Protein AF-A0AAN1MKV8-F1 (afdb_monomer_lite)

pLDDT: mean 74.28, std 19.61, range [41.94, 95.06]

Secondary structure (DSSP, 8-state):
---------------------SSSSTTTS--PEEE-TTT--EEETTTS--EEETTEEEEE-TTT--EEEEEEEEE-TTS-EEEE-----

Sequence (89 aa):
MLTSCLKNKSPELPRRPSEATTQAAQTAAEIAMWTCRNCNARFSFNQVEAQIDESGFFFICRDCDYRNNLVNMGPDAAGRPQLIQRDDK

Structure (mmCIF, N/CA/C/O backbone):
data_AF-A0AAN1MKV8-F1
#
_entry.id   AF-A0AAN1MKV8-F1
#
loop_
_atom_site.group_PDB
_atom_site.id
_atom_site.type_symbol
_atom_site.label_atom_id
_atom_site.label_alt_id
_atom_site.label_comp_id
_atom_site.label_asym_id
_atom_site.label_entity_id
_a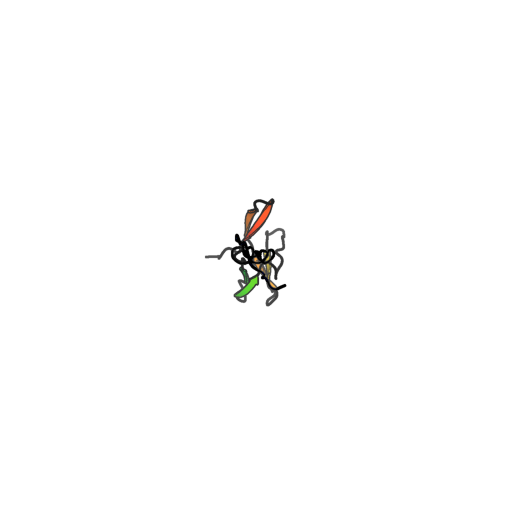tom_site.label_seq_id
_atom_site.pdbx_PDB_ins_code
_atom_site.Cartn_x
_atom_site.Cartn_y
_atom_site.Cartn_z
_atom_site.occupancy
_atom_site.B_iso_or_equiv
_atom_site.auth_seq_id
_atom_site.auth_comp_id
_atom_site.auth_asym_id
_atom_site.auth_atom_id
_atom_site.pdbx_PDB_model_num
ATOM 1 N N . MET A 1 1 ? -33.797 -57.415 -51.536 1.00 43.56 1 MET A N 1
ATOM 2 C CA . MET A 1 1 ? -32.344 -57.675 -51.488 1.00 43.56 1 MET A CA 1
ATOM 3 C C . MET A 1 1 ? -31.830 -57.198 -50.138 1.00 43.56 1 MET A C 1
ATOM 5 O O . MET A 1 1 ? -31.949 -56.019 -49.838 1.00 43.56 1 MET A O 1
ATOM 9 N N . LEU A 1 2 ? -31.391 -58.136 -49.296 1.00 47.34 2 LEU A N 1
ATOM 10 C CA . LEU A 1 2 ? -30.622 -57.893 -48.070 1.00 47.34 2 LEU A CA 1
ATOM 11 C C . LEU A 1 2 ? -29.177 -57.550 -48.446 1.00 47.34 2 LEU A C 1
ATOM 13 O O . LEU A 1 2 ? -28.673 -58.214 -49.340 1.00 47.34 2 LEU A O 1
ATOM 17 N N . THR A 1 3 ? -28.562 -56.591 -47.743 1.00 49.28 3 THR A N 1
ATOM 18 C CA . THR A 1 3 ? -27.191 -56.593 -47.159 1.00 49.28 3 THR A CA 1
ATOM 19 C C . THR A 1 3 ? -26.776 -55.139 -46.933 1.00 49.28 3 THR A C 1
ATOM 21 O O . THR A 1 3 ? -26.650 -54.366 -47.873 1.00 49.28 3 THR A O 1
ATOM 24 N N . SER A 1 4 ? -26.798 -54.671 -45.690 1.00 54.22 4 SER A N 1
ATOM 25 C CA . SER A 1 4 ? -25.690 -54.744 -44.723 1.00 54.22 4 SER A CA 1
ATOM 26 C C . SER A 1 4 ? -24.852 -53.472 -44.738 1.00 54.22 4 SER A C 1
ATOM 28 O O . SER A 1 4 ? -24.006 -53.245 -45.595 1.00 54.22 4 SER A O 1
ATOM 30 N N . CYS A 1 5 ? -25.070 -52.673 -43.699 1.00 52.88 5 CYS A N 1
ATOM 31 C CA . CYS A 1 5 ? -24.057 -51.808 -43.123 1.00 52.88 5 CYS A CA 1
ATOM 32 C C . CYS A 1 5 ? -22.805 -52.639 -42.774 1.00 52.88 5 CYS A C 1
ATOM 34 O O . CYS A 1 5 ? -22.964 -53.761 -42.304 1.00 52.88 5 CYS A O 1
ATOM 36 N N . LEU A 1 6 ? -21.596 -52.079 -42.915 1.00 53.66 6 LEU A N 1
ATOM 37 C CA . LEU A 1 6 ? -20.578 -51.974 -41.851 1.00 53.66 6 LEU A CA 1
ATOM 38 C C . LEU A 1 6 ? -19.201 -51.532 -42.411 1.00 53.66 6 LEU A C 1
ATOM 40 O O . LEU A 1 6 ? -18.549 -52.273 -43.131 1.00 53.66 6 LEU A O 1
ATOM 44 N N . LYS A 1 7 ? -18.757 -50.366 -41.915 1.00 56.06 7 LYS A N 1
ATOM 45 C CA . LYS A 1 7 ? -17.458 -50.084 -41.259 1.00 56.06 7 LYS A CA 1
ATOM 46 C C . LYS A 1 7 ? -16.149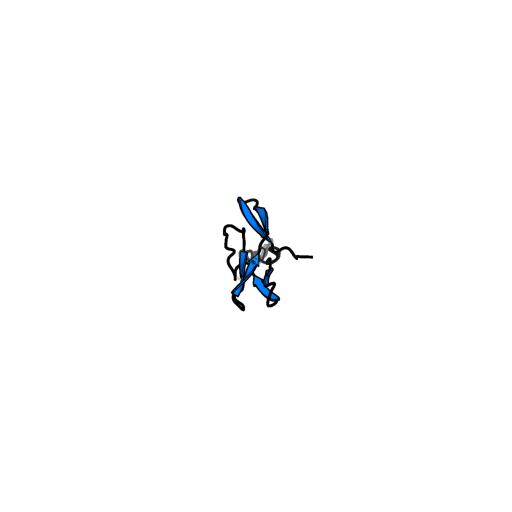 -50.179 -42.054 1.00 56.06 7 LYS A C 1
ATOM 48 O O . LYS A 1 7 ? -15.746 -51.254 -42.452 1.00 56.06 7 LYS A O 1
ATOM 53 N N . ASN A 1 8 ? -15.422 -49.055 -42.030 1.00 50.38 8 ASN A N 1
ATOM 54 C CA . ASN A 1 8 ? -13.980 -48.919 -41.737 1.00 50.38 8 ASN A CA 1
ATOM 55 C C . ASN A 1 8 ? -13.766 -47.455 -41.270 1.00 50.38 8 ASN A C 1
ATOM 57 O O . ASN A 1 8 ? -13.883 -46.549 -42.082 1.00 50.38 8 ASN A O 1
ATOM 61 N N . LYS A 1 9 ? -13.828 -47.080 -39.981 1.00 43.75 9 LYS A N 1
ATOM 62 C CA . LYS A 1 9 ? -12.855 -47.183 -38.866 1.00 43.75 9 LYS A CA 1
ATOM 63 C C . LYS A 1 9 ? -11.434 -46.690 -39.195 1.00 43.75 9 LYS A C 1
ATOM 65 O O . LYS A 1 9 ? -10.699 -47.407 -39.859 1.00 43.75 9 LYS A O 1
ATOM 70 N N . SER A 1 10 ? -11.066 -45.527 -38.637 1.00 48.53 10 SER A N 1
ATOM 71 C CA . SER A 1 10 ? -9.772 -45.218 -37.984 1.00 48.53 10 SER A CA 1
ATOM 72 C C . SER A 1 10 ? -9.793 -43.804 -37.342 1.00 48.53 10 SER A C 1
ATOM 74 O O . SER A 1 10 ? -10.727 -43.058 -37.631 1.00 48.53 10 SER A O 1
ATOM 76 N N . PRO A 1 11 ? -8.898 -43.481 -36.382 1.00 50.75 11 PRO A N 1
ATOM 77 C CA . PRO A 1 11 ? -9.323 -43.030 -35.047 1.00 50.75 11 PRO A CA 1
ATOM 78 C C . PRO A 1 11 ? -8.795 -41.640 -34.593 1.00 50.75 11 PRO A C 1
ATOM 80 O O . PRO A 1 11 ? -7.985 -41.031 -35.277 1.00 50.75 11 PRO A O 1
ATOM 83 N N . GLU A 1 12 ? -9.234 -41.228 -33.388 1.00 42.03 12 GLU A N 1
ATOM 84 C CA . GLU A 1 12 ? -8.682 -40.173 -32.494 1.00 42.03 12 GLU A CA 1
ATOM 85 C C . GLU A 1 12 ? -8.906 -38.703 -32.933 1.00 42.03 12 GLU A C 1
ATOM 87 O O . GLU A 1 12 ? -8.832 -38.364 -34.103 1.00 42.03 12 GLU A O 1
ATOM 92 N N . LEU A 1 13 ? -9.265 -37.730 -32.086 1.00 53.59 13 LEU A N 1
ATOM 93 C CA . LEU A 1 13 ? -9.035 -37.483 -30.657 1.00 53.59 13 LEU A CA 1
ATOM 94 C C . LEU A 1 13 ? -10.278 -36.812 -30.022 1.00 53.59 13 LEU A C 1
ATOM 96 O O . LEU A 1 13 ? -11.065 -36.185 -30.741 1.00 53.59 13 LEU A O 1
ATOM 100 N N . PRO A 1 14 ? -10.462 -36.875 -28.686 1.00 49.28 14 PRO A N 1
ATOM 101 C CA . PRO A 1 14 ? -11.492 -36.094 -28.009 1.00 49.28 14 PRO A CA 1
ATOM 102 C C . PRO A 1 14 ? -11.305 -34.608 -28.325 1.00 49.28 14 PRO A C 1
ATOM 104 O O . PRO A 1 14 ? -10.202 -34.067 -28.208 1.00 49.28 14 PRO A O 1
ATOM 107 N N . ARG A 1 15 ? -12.396 -33.946 -28.734 1.00 54.53 15 ARG A N 1
ATOM 108 C CA . ARG A 1 15 ? -12.437 -32.489 -28.847 1.00 54.53 15 ARG A CA 1
ATOM 109 C C . ARG 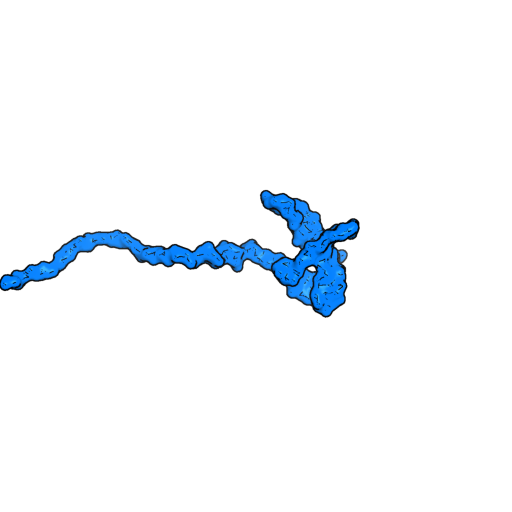A 1 15 ? -12.027 -31.923 -27.494 1.00 54.53 15 ARG A C 1
ATOM 111 O O . ARG A 1 15 ? -12.752 -32.072 -26.514 1.00 54.53 15 ARG A O 1
ATOM 118 N N . ARG A 1 16 ? -10.834 -31.326 -27.454 1.00 54.50 16 ARG A N 1
ATOM 119 C CA . ARG A 1 16 ? -10.387 -30.497 -26.339 1.00 54.50 16 ARG A CA 1
ATOM 120 C C . ARG A 1 16 ? -11.503 -29.485 -26.056 1.00 54.50 16 ARG A C 1
ATOM 122 O O . ARG A 1 16 ? -11.956 -28.848 -27.010 1.00 54.50 16 ARG A O 1
ATOM 129 N N . PRO A 1 17 ? -11.945 -29.312 -24.802 1.00 46.88 17 PRO A N 1
ATOM 130 C CA . PRO A 1 17 ? -12.598 -28.075 -24.431 1.00 46.88 17 PRO A CA 1
ATOM 131 C C . PRO A 1 17 ? -11.545 -26.975 -24.585 1.00 46.88 17 PRO A C 1
ATOM 133 O O . PRO A 1 17 ? -10.659 -26.816 -23.747 1.00 46.88 17 PRO A O 1
ATOM 136 N N . SER A 1 18 ? -11.578 -26.276 -25.715 1.00 55.09 18 SER A N 1
ATOM 137 C CA . SER A 1 18 ? -10.997 -24.944 -25.790 1.00 55.09 18 SER A CA 1
ATOM 138 C C . SER A 1 18 ? -11.851 -24.046 -24.900 1.00 55.09 18 SER A C 1
ATOM 140 O O . SER A 1 18 ? -13.073 -24.140 -24.949 1.00 55.09 18 SER A O 1
ATOM 142 N N . GLU A 1 19 ? -11.186 -23.189 -24.123 1.00 48.53 19 GLU A N 1
ATOM 143 C CA . GLU A 1 19 ? -11.774 -22.081 -23.344 1.00 48.53 19 GLU A CA 1
ATOM 144 C C . GLU A 1 19 ? -12.141 -22.369 -21.877 1.00 48.53 19 GLU A C 1
ATOM 146 O O . GLU A 1 19 ? -13.066 -21.792 -21.319 1.00 48.53 19 GLU A O 1
ATOM 151 N N . ALA A 1 20 ? -11.313 -23.160 -21.190 1.00 46.06 20 ALA A N 1
ATOM 152 C CA . ALA A 1 20 ? -11.119 -23.035 -19.737 1.00 46.06 20 ALA A CA 1
ATOM 153 C C . ALA A 1 20 ? -9.680 -22.593 -19.405 1.00 46.06 20 ALA A C 1
ATOM 155 O O . ALA A 1 20 ? -9.041 -23.110 -18.494 1.00 46.06 20 ALA A O 1
ATOM 156 N N . THR A 1 21 ? -9.118 -21.654 -20.174 1.00 46.06 21 THR A N 1
ATOM 157 C CA . THR A 1 21 ? -7.755 -21.129 -19.941 1.00 46.06 21 THR A CA 1
ATOM 158 C C . THR A 1 21 ? -7.754 -19.639 -19.605 1.00 46.06 21 THR A C 1
ATOM 160 O O . THR A 1 21 ? -6.799 -18.924 -19.877 1.00 46.06 21 THR A O 1
ATOM 163 N N . THR A 1 22 ? -8.802 -19.182 -18.919 1.00 45.47 22 THR A N 1
ATOM 164 C CA . THR A 1 22 ? -8.749 -17.980 -18.066 1.00 45.47 22 THR A CA 1
ATOM 165 C C . THR A 1 22 ? -8.765 -18.371 -16.583 1.00 45.47 22 THR A C 1
ATOM 167 O O . THR A 1 22 ? -9.197 -17.610 -15.731 1.00 45.47 22 THR A O 1
ATOM 170 N N . GLN A 1 23 ? -8.312 -19.584 -16.251 1.00 49.06 23 GLN A N 1
ATOM 171 C CA . GLN A 1 23 ? -8.219 -20.078 -14.868 1.00 49.06 23 GLN A CA 1
ATOM 172 C C . GLN A 1 23 ? -6.797 -20.491 -14.457 1.00 49.06 23 GLN A C 1
ATOM 174 O O . GLN A 1 23 ? -6.597 -20.984 -13.357 1.00 49.06 23 GLN A O 1
ATOM 179 N N . ALA A 1 24 ? -5.785 -20.206 -15.288 1.00 46.53 24 ALA A N 1
ATOM 180 C CA . ALA A 1 24 ? -4.368 -20.443 -14.975 1.00 46.53 24 ALA A CA 1
ATOM 181 C C . ALA A 1 24 ? -3.519 -19.154 -14.896 1.00 46.53 24 ALA A C 1
ATOM 183 O O . ALA A 1 24 ? -2.297 -19.221 -14.880 1.00 46.53 24 ALA A O 1
ATOM 184 N N . ALA A 1 25 ? -4.155 -17.980 -14.810 1.00 47.53 25 ALA A N 1
ATOM 185 C CA . ALA A 1 25 ? -3.527 -16.768 -14.260 1.00 47.53 25 ALA A CA 1
ATOM 186 C C . ALA A 1 25 ? -3.909 -16.548 -12.779 1.00 47.53 25 ALA A C 1
ATOM 188 O O . ALA A 1 25 ? -3.365 -15.673 -12.113 1.00 47.53 25 ALA A O 1
ATOM 189 N N . GLN A 1 26 ? -4.839 -17.353 -12.250 1.00 46.25 26 GLN A N 1
ATOM 190 C CA . GLN A 1 26 ? -5.461 -17.179 -10.932 1.00 46.25 26 GLN A CA 1
ATOM 191 C C . GLN A 1 26 ? -4.800 -17.991 -9.803 1.00 46.25 26 GLN A C 1
ATOM 193 O O . GLN A 1 26 ? -5.414 -18.203 -8.762 1.00 46.25 26 GLN A O 1
ATOM 198 N N . THR A 1 27 ? -3.556 -18.460 -9.952 1.00 45.09 27 THR A N 1
ATOM 199 C CA . THR A 1 27 ? -2.899 -19.240 -8.874 1.00 45.09 27 THR A CA 1
ATOM 200 C C . THR A 1 27 ? -1.399 -18.964 -8.708 1.00 45.09 27 THR A C 1
ATOM 202 O O . THR A 1 27 ? -0.702 -19.734 -8.062 1.00 45.09 27 THR A O 1
ATOM 205 N N . ALA A 1 28 ? -0.877 -17.856 -9.243 1.00 41.94 28 ALA A N 1
ATOM 206 C CA . ALA A 1 28 ? 0.525 -17.472 -9.003 1.00 41.94 28 ALA A CA 1
ATOM 207 C C . ALA A 1 28 ? 0.801 -15.959 -8.992 1.00 41.94 28 ALA A C 1
ATOM 209 O O . ALA A 1 28 ? 1.929 -15.554 -8.730 1.00 41.94 28 ALA A O 1
ATOM 210 N N . ALA A 1 29 ? -0.207 -15.107 -9.207 1.00 44.03 29 ALA A N 1
ATOM 211 C CA . ALA A 1 29 ? -0.197 -13.812 -8.545 1.00 44.03 29 ALA A CA 1
ATOM 212 C C . ALA A 1 29 ? -0.640 -14.104 -7.113 1.00 44.03 29 ALA A C 1
ATOM 214 O O . ALA A 1 29 ? -1.833 -14.119 -6.817 1.00 44.03 29 ALA A O 1
ATOM 215 N N . GLU A 1 30 ? 0.319 -14.465 -6.262 1.00 49.28 30 GLU A N 1
ATOM 216 C CA . GLU A 1 30 ? 0.203 -14.281 -4.821 1.00 49.28 30 GLU A CA 1
ATOM 217 C C . GLU A 1 30 ? -0.502 -12.934 -4.643 1.00 49.28 30 GLU A C 1
ATOM 219 O O . GLU A 1 30 ? 0.034 -11.908 -5.067 1.00 49.28 30 GLU A O 1
ATOM 224 N N . ILE A 1 31 ? -1.775 -12.943 -4.227 1.00 57.03 31 ILE A N 1
ATOM 225 C CA . ILE A 1 31 ? -2.516 -11.700 -4.034 1.00 57.03 31 ILE A CA 1
ATOM 226 C C . ILE A 1 31 ? -1.739 -11.024 -2.926 1.00 57.03 31 ILE A C 1
ATOM 228 O O . ILE A 1 31 ? -1.869 -11.408 -1.767 1.00 57.03 31 ILE A O 1
ATOM 232 N N . ALA A 1 32 ? -0.848 -10.109 -3.293 1.00 70.38 32 ALA A N 1
ATOM 233 C CA . ALA A 1 32 ? -0.065 -9.391 -2.325 1.00 70.38 32 ALA A CA 1
ATOM 234 C C . ALA A 1 32 ? -1.097 -8.710 -1.419 1.00 70.38 32 ALA A C 1
ATOM 236 O O . ALA A 1 32 ? -2.049 -8.079 -1.886 1.00 70.38 32 ALA A O 1
ATOM 237 N N . MET A 1 33 ? -1.013 -8.997 -0.125 1.00 86.75 33 MET A N 1
ATOM 238 C CA . MET A 1 33 ? -1.960 -8.499 0.861 1.00 86.75 33 MET A CA 1
ATOM 239 C C . MET A 1 33 ? -1.272 -7.376 1.612 1.00 86.75 33 MET A C 1
ATOM 241 O O . MET A 1 33 ? -0.194 -7.571 2.176 1.00 86.75 33 MET A O 1
ATOM 245 N N . TRP A 1 34 ? -1.906 -6.214 1.657 1.00 90.06 34 TRP A N 1
ATOM 246 C CA . TRP A 1 34 ? -1.513 -5.170 2.590 1.00 90.06 34 TRP A CA 1
ATOM 247 C C . TRP A 1 34 ? -2.285 -5.341 3.887 1.00 90.06 34 TRP A C 1
ATOM 249 O O . TRP A 1 34 ? -3.458 -5.712 3.898 1.00 90.06 34 TRP A O 1
ATOM 259 N N . THR A 1 35 ? -1.607 -5.108 5.001 1.00 92.00 35 THR A N 1
ATOM 260 C CA . THR A 1 35 ? -2.174 -5.270 6.338 1.00 92.00 35 THR A CA 1
ATOM 261 C C . THR A 1 35 ? -2.098 -3.938 7.055 1.00 92.00 35 THR A C 1
ATOM 263 O O . THR A 1 35 ? -1.014 -3.385 7.213 1.00 92.00 35 THR A O 1
ATOM 266 N N . CYS A 1 36 ? -3.220 -3.414 7.534 1.00 93.44 36 CYS A N 1
ATOM 267 C CA . CYS A 1 36 ? -3.180 -2.210 8.343 1.00 93.44 36 CYS A CA 1
ATOM 268 C C . CYS A 1 36 ? -2.349 -2.449 9.612 1.00 93.44 36 CYS A C 1
ATOM 270 O O . CYS A 1 36 ? -2.621 -3.369 10.379 1.00 93.44 36 CYS A O 1
ATOM 272 N N . ARG A 1 37 ? -1.360 -1.590 9.858 1.00 92.06 37 ARG A N 1
ATOM 273 C CA . ARG A 1 37 ? -0.480 -1.641 11.033 1.00 92.06 37 ARG A CA 1
ATOM 274 C C . ARG A 1 37 ? -1.180 -1.258 12.337 1.00 92.06 37 ARG A C 1
ATOM 276 O O . ARG A 1 37 ? -0.667 -1.582 13.398 1.00 92.06 37 ARG A O 1
ATOM 283 N N . ASN A 1 38 ? -2.334 -0.595 12.256 1.00 93.50 38 ASN A N 1
ATOM 284 C CA . ASN A 1 38 ? -3.090 -0.134 13.419 1.00 93.50 38 ASN A CA 1
ATOM 285 C C . ASN A 1 38 ? -4.198 -1.108 13.853 1.00 93.50 38 ASN A C 1
ATOM 287 O O . ASN A 1 38 ? -4.296 -1.427 15.030 1.00 93.50 38 ASN A O 1
ATOM 291 N N . CYS A 1 39 ? -5.034 -1.586 12.922 1.00 94.69 39 CYS A N 1
ATOM 292 C CA . CYS A 1 39 ? -6.165 -2.476 13.241 1.00 94.69 39 CYS A CA 1
ATOM 293 C C . CYS A 1 39 ? -6.005 -3.916 12.733 1.00 94.69 39 CYS A C 1
ATOM 295 O O . CYS A 1 39 ? -6.910 -4.727 12.910 1.00 94.69 39 CYS A O 1
ATOM 297 N N . ASN A 1 40 ? -4.893 -4.235 12.062 1.00 93.19 40 ASN A N 1
ATOM 298 C CA . ASN A 1 40 ? -4.589 -5.559 11.506 1.00 93.19 40 ASN A CA 1
ATOM 299 C C . ASN A 1 40 ? -5.557 -6.054 10.415 1.00 93.19 40 ASN A C 1
ATOM 301 O O . ASN A 1 40 ? -5.458 -7.207 9.988 1.00 93.19 40 ASN A O 1
ATOM 305 N N . ALA A 1 41 ? -6.447 -5.192 9.915 1.00 91.69 41 ALA A N 1
ATOM 306 C CA . ALA A 1 41 ? -7.284 -5.487 8.757 1.00 91.69 41 ALA A CA 1
ATOM 307 C C . ALA A 1 41 ? -6.422 -5.790 7.523 1.00 91.69 41 ALA A C 1
ATOM 309 O O . ALA A 1 41 ? -5.378 -5.168 7.312 1.00 91.69 41 ALA A O 1
ATOM 310 N N . ARG A 1 42 ? -6.849 -6.759 6.710 1.00 91.19 42 ARG A N 1
ATOM 311 C CA . ARG A 1 42 ? -6.118 -7.234 5.529 1.00 91.19 42 ARG A CA 1
ATOM 312 C C . ARG A 1 42 ? -6.869 -6.855 4.266 1.00 91.19 42 ARG A C 1
ATOM 314 O O . ARG A 1 42 ? -8.037 -7.197 4.123 1.00 91.19 42 ARG A O 1
ATOM 321 N N . PHE A 1 43 ? -6.165 -6.237 3.330 1.00 88.88 43 PHE A N 1
ATOM 322 C CA . PHE A 1 43 ? -6.712 -5.772 2.067 1.00 88.88 43 PHE A CA 1
ATOM 323 C C . PHE A 1 43 ? -5.923 -6.376 0.911 1.00 88.88 43 PHE A C 1
ATOM 325 O O . PHE A 1 43 ? -4.692 -6.365 0.902 1.00 88.88 43 PHE A O 1
ATOM 332 N N . SER A 1 44 ? -6.633 -6.893 -0.088 1.00 85.44 44 SER A N 1
ATOM 333 C CA . SER A 1 44 ? -6.003 -7.221 -1.371 1.00 85.44 44 SER A CA 1
ATOM 334 C C . SER A 1 44 ? -5.638 -5.933 -2.112 1.00 85.44 44 SER A C 1
ATOM 336 O O . SER A 1 44 ? -6.385 -4.960 -1.998 1.00 85.44 44 SER A O 1
ATOM 338 N N . PHE A 1 45 ? -4.600 -5.941 -2.953 1.00 75.25 45 PHE A N 1
ATOM 339 C CA . PHE A 1 45 ? -4.226 -4.770 -3.776 1.00 75.25 45 PHE A CA 1
ATOM 340 C C . PHE A 1 45 ? -5.388 -4.185 -4.600 1.00 75.25 45 PHE A C 1
ATOM 342 O O . PHE A 1 45 ? -5.404 -2.996 -4.876 1.00 75.25 45 PHE A O 1
ATOM 349 N N . ASN A 1 46 ? -6.388 -4.991 -4.973 1.00 78.25 46 ASN A N 1
ATOM 350 C CA . ASN A 1 46 ? -7.547 -4.511 -5.737 1.00 78.25 46 ASN A CA 1
ATOM 351 C C . ASN A 1 46 ? -8.626 -3.828 -4.870 1.00 78.25 46 ASN A C 1
ATOM 353 O O . ASN A 1 46 ? -9.555 -3.234 -5.408 1.00 78.25 46 ASN A O 1
ATOM 357 N N . GLN A 1 47 ? -8.558 -3.952 -3.540 1.00 83.12 47 GLN A N 1
ATOM 358 C CA . GLN A 1 47 ? -9.542 -3.374 -2.612 1.00 83.12 47 GLN A CA 1
ATOM 359 C C . GLN A 1 47 ? -9.154 -1.971 -2.140 1.00 83.12 47 GLN A C 1
ATOM 361 O O . GLN A 1 47 ? -10.026 -1.188 -1.758 1.00 83.12 47 GLN A O 1
ATOM 366 N N . VAL A 1 48 ? -7.860 -1.653 -2.145 1.00 85.25 48 VAL A N 1
ATOM 367 C CA . VAL A 1 48 ? -7.317 -0.376 -1.681 1.00 85.25 48 VAL A CA 1
ATOM 368 C C . VAL A 1 48 ? -6.280 0.121 -2.678 1.00 85.25 48 VAL A C 1
ATOM 370 O O . VAL A 1 48 ? -5.406 -0.626 -3.100 1.00 85.25 48 VAL A O 1
ATOM 373 N N . GLU A 1 49 ? -6.387 1.386 -3.064 1.00 85.44 49 GLU A N 1
ATOM 374 C CA . GLU A 1 49 ? -5.458 2.008 -4.003 1.00 85.44 49 GLU A CA 1
ATOM 375 C C . GLU A 1 49 ? -4.300 2.652 -3.236 1.00 85.44 49 GLU A C 1
ATOM 377 O O . GLU A 1 49 ? -4.515 3.341 -2.232 1.00 85.44 49 GLU A O 1
ATOM 382 N N . ALA A 1 50 ? -3.070 2.416 -3.699 1.00 88.69 50 ALA A N 1
ATOM 383 C CA . ALA A 1 50 ? -1.911 3.127 -3.184 1.00 88.69 50 ALA A CA 1
ATOM 384 C C . ALA A 1 50 ? -1.887 4.554 -3.730 1.00 88.69 50 ALA A C 1
ATOM 386 O O . ALA A 1 50 ? -2.011 4.783 -4.930 1.00 88.69 50 ALA A O 1
ATOM 387 N N . GLN A 1 51 ? -1.666 5.500 -2.833 1.00 91.19 51 GLN A N 1
ATOM 388 C CA . GLN A 1 51 ? -1.476 6.909 -3.128 1.00 91.19 51 GLN A CA 1
ATOM 389 C C . GLN A 1 51 ? 0.000 7.274 -2.958 1.00 91.19 51 GLN A C 1
ATOM 391 O O . GLN A 1 51 ? 0.769 6.536 -2.338 1.00 91.19 51 GLN A O 1
ATOM 396 N N . ILE A 1 52 ? 0.399 8.410 -3.525 1.00 91.00 52 ILE A N 1
ATOM 397 C CA . ILE A 1 52 ? 1.743 8.973 -3.394 1.00 91.00 52 ILE A CA 1
ATOM 398 C C . ILE A 1 52 ? 1.640 10.417 -2.902 1.00 91.00 52 ILE A C 1
ATOM 400 O O . ILE A 1 52 ? 0.843 11.194 -3.424 1.00 91.00 52 ILE A O 1
ATOM 404 N N . ASP A 1 53 ? 2.445 10.768 -1.905 1.00 91.12 53 ASP A N 1
ATOM 405 C CA . ASP A 1 53 ? 2.638 12.145 -1.447 1.00 91.12 53 ASP A CA 1
ATOM 406 C C . ASP A 1 53 ? 4.130 12.457 -1.241 1.00 91.12 53 ASP A C 1
ATOM 408 O O . ASP A 1 53 ? 5.006 11.683 -1.635 1.00 91.12 53 ASP A O 1
ATOM 412 N N . GLU A 1 54 ? 4.425 13.598 -0.616 1.00 90.69 54 GLU A N 1
ATOM 413 C CA . GLU A 1 54 ? 5.789 14.044 -0.312 1.00 90.69 54 GLU A CA 1
ATOM 414 C C . GLU A 1 54 ? 6.590 13.055 0.557 1.00 90.69 54 GLU A C 1
ATOM 416 O O . GLU A 1 54 ? 7.816 13.031 0.479 1.00 90.69 54 GLU A O 1
ATOM 421 N N . SER A 1 55 ? 5.929 12.217 1.367 1.00 84.00 55 SER A N 1
ATOM 422 C CA . SER A 1 55 ? 6.584 11.177 2.181 1.00 84.00 55 SER A CA 1
ATOM 423 C C . SER A 1 55 ? 6.749 9.839 1.446 1.00 84.00 55 SER A C 1
ATOM 425 O O . SER A 1 55 ? 7.376 8.930 1.992 1.00 84.00 55 SER A O 1
ATOM 427 N N . GLY A 1 56 ? 6.189 9.686 0.242 1.00 89.88 56 GLY A N 1
ATOM 428 C CA . GLY A 1 56 ? 6.265 8.467 -0.564 1.00 89.88 56 GLY A CA 1
ATOM 429 C C . GLY A 1 56 ? 4.916 7.776 -0.768 1.00 89.88 56 GLY A C 1
ATOM 430 O O . GLY A 1 56 ? 3.863 8.410 -0.769 1.00 89.88 56 GLY A O 1
ATOM 431 N N . PHE A 1 57 ? 4.955 6.462 -1.003 1.00 92.38 57 PHE A N 1
ATOM 432 C CA . PHE A 1 57 ? 3.755 5.668 -1.267 1.00 92.38 57 PHE A CA 1
ATOM 433 C C . PHE A 1 57 ? 3.075 5.247 0.035 1.00 92.38 57 PHE A C 1
ATOM 435 O O . PHE A 1 57 ? 3.740 4.861 0.994 1.00 92.38 57 PHE A O 1
ATOM 442 N N . PHE A 1 58 ? 1.748 5.268 0.064 1.00 92.38 58 PHE A N 1
ATOM 443 C CA . PHE A 1 58 ? 0.962 4.840 1.219 1.00 92.38 58 PHE A CA 1
ATOM 444 C C . PHE A 1 58 ? -0.428 4.356 0.800 1.00 92.38 58 PHE A C 1
ATOM 446 O O . PHE A 1 58 ? -0.884 4.624 -0.307 1.00 92.38 58 PHE A O 1
ATOM 453 N N . PHE A 1 59 ? -1.137 3.684 1.703 1.00 92.38 59 PHE A N 1
ATOM 454 C CA . PHE A 1 59 ? -2.583 3.490 1.589 1.00 92.38 59 PHE A CA 1
ATOM 455 C C . PHE A 1 59 ? -3.280 3.888 2.893 1.00 92.38 59 PHE A C 1
ATOM 457 O O . PHE A 1 59 ? -2.711 3.780 3.984 1.00 92.38 59 PHE A O 1
ATOM 464 N N . ILE A 1 60 ? -4.525 4.347 2.783 1.00 92.94 60 ILE A N 1
ATOM 465 C CA . ILE A 1 60 ? -5.381 4.631 3.938 1.00 92.94 60 ILE A CA 1
ATOM 466 C C . ILE A 1 60 ? -6.225 3.392 4.231 1.00 92.94 60 ILE A C 1
ATOM 468 O O . ILE A 1 60 ? -6.880 2.847 3.340 1.00 92.94 60 ILE A O 1
ATOM 472 N N . CYS A 1 61 ? -6.184 2.923 5.476 1.00 93.44 61 CYS A N 1
ATOM 473 C CA . CYS A 1 61 ? -7.030 1.826 5.925 1.00 93.44 61 CYS A CA 1
ATOM 474 C C . CYS A 1 61 ? -8.499 2.259 5.911 1.00 93.44 61 CYS A C 1
ATOM 476 O O . CYS A 1 61 ? -8.843 3.232 6.570 1.00 93.44 61 CYS A O 1
ATOM 478 N N . ARG A 1 62 ? -9.375 1.515 5.229 1.00 91.25 62 ARG A N 1
ATOM 479 C CA . ARG A 1 62 ? -10.811 1.846 5.170 1.00 91.25 62 ARG A CA 1
ATOM 480 C C . ARG A 1 62 ? -11.568 1.584 6.476 1.00 91.25 62 ARG A C 1
ATOM 482 O O . ARG A 1 62 ? -12.674 2.086 6.630 1.00 91.25 62 ARG A O 1
ATOM 489 N N . ASP A 1 63 ? -10.980 0.817 7.394 1.00 93.25 63 ASP A N 1
ATOM 490 C CA . ASP A 1 63 ? -11.636 0.423 8.648 1.00 93.25 63 ASP A CA 1
ATOM 491 C C . ASP A 1 63 ? -11.294 1.354 9.820 1.00 93.25 63 ASP A C 1
ATOM 493 O O . ASP A 1 63 ? -12.051 1.435 10.783 1.00 93.25 63 ASP A O 1
ATOM 497 N N . CYS A 1 64 ? -10.134 2.018 9.787 1.00 95.06 64 CYS A N 1
ATOM 498 C CA . CYS A 1 64 ? -9.661 2.848 10.903 1.00 95.06 64 CYS A CA 1
ATOM 499 C C . CYS A 1 64 ? -8.952 4.142 10.482 1.00 95.06 64 CYS A C 1
ATOM 501 O O . CYS A 1 64 ? -8.317 4.777 11.322 1.00 95.06 64 CYS A O 1
ATOM 503 N N . ASP A 1 65 ? -8.988 4.484 9.191 1.00 94.56 65 ASP A N 1
ATOM 504 C CA . ASP A 1 65 ? -8.379 5.677 8.581 1.00 94.56 65 ASP A CA 1
ATOM 505 C C . ASP A 1 65 ? -6.870 5.848 8.820 1.00 94.56 65 ASP A C 1
ATOM 507 O O . ASP A 1 65 ? -6.273 6.881 8.512 1.00 94.56 65 ASP A O 1
ATOM 511 N N . TYR A 1 66 ? -6.204 4.811 9.329 1.00 93.44 66 TYR A N 1
ATOM 512 C CA . TYR A 1 66 ? -4.772 4.844 9.572 1.00 93.44 66 TYR A CA 1
ATOM 513 C C . TYR A 1 66 ? -3.987 4.841 8.256 1.00 93.44 66 TYR A C 1
ATOM 515 O O . TYR A 1 66 ? -4.253 4.034 7.357 1.00 93.44 66 TYR A O 1
ATOM 523 N N . ARG A 1 67 ? -2.974 5.708 8.169 1.00 93.12 67 ARG A N 1
ATOM 524 C CA . ARG A 1 67 ? -2.045 5.792 7.038 1.00 93.12 67 ARG A CA 1
ATOM 525 C C . ARG A 1 67 ? -0.953 4.735 7.161 1.00 93.12 67 ARG A C 1
ATOM 527 O O . ARG A 1 67 ? -0.180 4.740 8.112 1.00 93.12 67 ARG A O 1
ATOM 534 N N . ASN A 1 68 ? -0.858 3.857 6.172 1.00 91.75 68 ASN A N 1
ATOM 535 C CA . ASN A 1 68 ? 0.125 2.779 6.130 1.00 91.75 68 ASN A CA 1
ATOM 536 C C . ASN A 1 68 ? 1.130 3.056 5.016 1.00 91.75 68 ASN A C 1
ATOM 538 O O . ASN A 1 68 ? 0.754 3.106 3.846 1.00 91.75 68 ASN A O 1
ATOM 542 N N . ASN A 1 69 ? 2.398 3.228 5.381 1.00 92.19 69 ASN A N 1
ATOM 543 C CA . ASN A 1 69 ? 3.459 3.504 4.419 1.00 92.19 69 ASN A CA 1
ATOM 544 C C . ASN A 1 69 ? 3.815 2.248 3.613 1.00 92.19 69 ASN A C 1
ATOM 546 O O . ASN A 1 69 ? 3.859 1.133 4.138 1.00 92.19 69 ASN A O 1
ATOM 550 N N . LEU A 1 70 ? 4.095 2.454 2.331 1.00 90.69 70 LEU A N 1
ATOM 551 C CA . LEU A 1 70 ? 4.512 1.442 1.375 1.00 90.69 70 LEU A CA 1
ATOM 552 C C . LEU A 1 70 ? 5.904 1.784 0.852 1.00 90.69 70 LEU A C 1
ATOM 554 O O . LEU A 1 70 ? 6.260 2.944 0.647 1.00 90.69 70 LEU A O 1
ATOM 558 N N . VAL A 1 71 ? 6.693 0.749 0.597 1.00 89.75 71 VAL A N 1
ATOM 559 C CA . VAL A 1 71 ? 8.033 0.882 0.037 1.00 89.75 71 VAL A CA 1
ATOM 560 C C . VAL A 1 71 ? 7.985 0.539 -1.442 1.00 89.75 71 VAL A C 1
ATOM 562 O O . VAL A 1 71 ? 7.559 -0.551 -1.819 1.00 89.75 71 VAL A O 1
ATOM 565 N N . ASN A 1 72 ? 8.462 1.460 -2.276 1.00 89.88 72 ASN A N 1
ATOM 566 C CA . ASN A 1 72 ? 8.691 1.195 -3.690 1.00 89.88 72 ASN A CA 1
ATOM 567 C C . ASN A 1 72 ? 10.016 0.438 -3.866 1.00 89.88 72 ASN A C 1
ATOM 569 O O . ASN A 1 72 ? 11.080 0.960 -3.538 1.00 89.88 72 ASN A O 1
ATOM 573 N N . MET A 1 73 ? 9.949 -0.783 -4.390 1.00 88.88 73 MET A N 1
ATOM 574 C CA . MET A 1 73 ? 11.108 -1.639 -4.677 1.00 88.88 73 MET A CA 1
ATOM 575 C C . MET A 1 73 ? 11.715 -1.382 -6.064 1.00 88.88 73 MET A C 1
ATOM 577 O O . MET A 1 73 ? 12.668 -2.052 -6.454 1.00 88.88 73 MET A O 1
ATOM 581 N N . GLY A 1 74 ? 11.180 -0.406 -6.798 1.00 88.44 74 GLY A N 1
ATOM 582 C CA . GLY A 1 74 ? 11.562 -0.084 -8.165 1.00 88.44 74 GLY A CA 1
ATOM 583 C C . GLY A 1 74 ? 10.489 -0.497 -9.176 1.00 88.44 74 GLY A C 1
ATOM 584 O O . GLY A 1 74 ? 9.455 -1.059 -8.805 1.00 88.44 74 GLY A O 1
ATOM 585 N N . PRO A 1 75 ? 10.701 -0.184 -10.461 1.00 91.19 75 PRO A N 1
ATOM 586 C CA . PRO A 1 75 ? 9.759 -0.538 -11.512 1.00 91.19 75 PRO A CA 1
ATOM 587 C C . PRO A 1 75 ? 9.694 -2.058 -11.745 1.00 91.19 75 PRO A C 1
ATOM 589 O O . PRO A 1 75 ? 10.689 -2.769 -11.613 1.00 91.19 75 PRO A O 1
ATOM 592 N N . ASP A 1 76 ? 8.516 -2.566 -12.100 1.00 85.06 76 ASP A N 1
ATOM 593 C CA . ASP A 1 76 ? 8.316 -3.900 -12.666 1.00 85.06 76 ASP A CA 1
ATOM 594 C C . ASP A 1 76 ? 8.772 -3.951 -14.135 1.00 85.06 76 ASP A C 1
ATOM 596 O O . ASP A 1 76 ? 9.221 -2.957 -14.711 1.00 85.06 76 ASP A O 1
ATOM 600 N N . ALA A 1 77 ? 8.637 -5.117 -14.770 1.00 86.12 77 ALA A N 1
ATOM 601 C CA . ALA A 1 77 ? 8.972 -5.297 -16.185 1.00 86.12 77 ALA A CA 1
ATOM 602 C C . ALA A 1 77 ? 8.167 -4.385 -17.139 1.00 86.12 77 ALA A C 1
ATOM 604 O O . ALA A 1 77 ? 8.571 -4.196 -18.284 1.00 86.12 77 ALA A O 1
ATOM 605 N N . ALA A 1 78 ? 7.046 -3.820 -16.681 1.00 88.62 78 ALA A N 1
ATOM 606 C CA . ALA A 1 78 ? 6.218 -2.865 -17.411 1.00 88.62 78 ALA A CA 1
ATOM 607 C C . ALA A 1 78 ? 6.488 -1.400 -17.002 1.00 88.62 78 ALA A C 1
ATOM 609 O O . ALA A 1 78 ? 5.77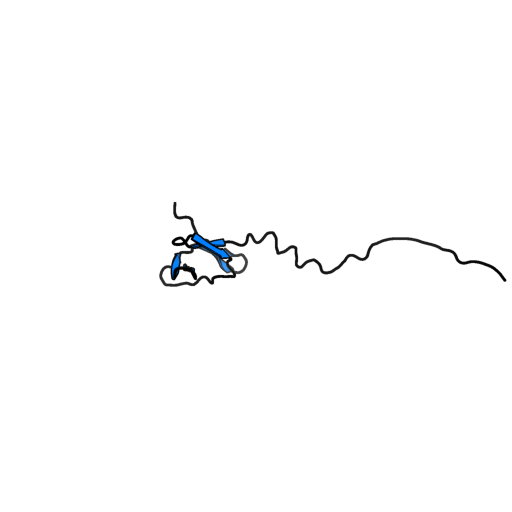8 -0.501 -17.449 1.00 88.62 78 ALA A O 1
ATOM 610 N N . GLY A 1 79 ? 7.493 -1.140 -16.159 1.00 87.81 79 GLY A N 1
ATOM 611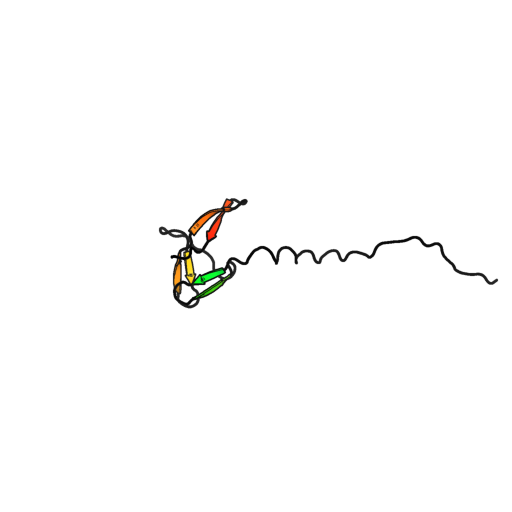 C CA . GLY A 1 79 ? 7.843 0.201 -15.689 1.00 87.81 79 GLY A CA 1
ATOM 612 C C . GLY A 1 79 ? 6.980 0.723 -14.534 1.00 87.81 79 GLY A C 1
ATOM 613 O O . GLY A 1 79 ? 7.133 1.879 -14.143 1.00 87.81 79 GLY A O 1
ATOM 614 N N . ARG A 1 80 ? 6.074 -0.087 -13.976 1.00 85.56 80 ARG A N 1
ATOM 615 C CA . ARG A 1 8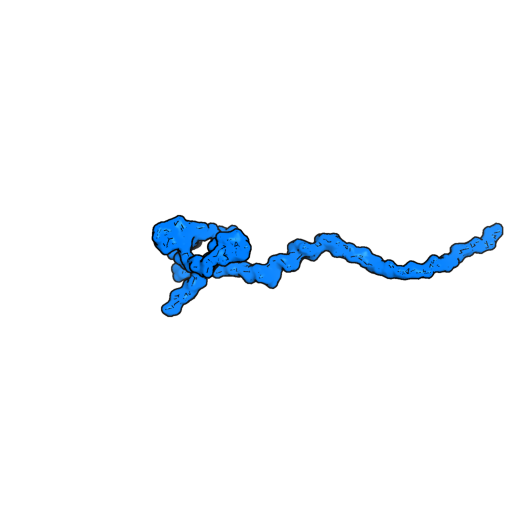0 ? 5.163 0.319 -12.892 1.00 85.56 80 ARG A CA 1
ATOM 616 C C . ARG A 1 80 ? 5.823 0.120 -11.530 1.00 85.56 80 ARG A C 1
ATOM 618 O O . ARG A 1 80 ? 6.503 -0.885 -11.350 1.00 85.56 80 ARG A O 1
ATOM 625 N N . PRO A 1 81 ? 5.624 1.014 -10.550 1.00 86.62 81 PRO A N 1
ATOM 626 C CA . PRO A 1 81 ? 6.246 0.858 -9.239 1.00 86.62 81 PRO A CA 1
ATOM 627 C C . PRO A 1 81 ? 5.765 -0.422 -8.543 1.00 86.62 81 PRO A C 1
ATOM 629 O O . PRO A 1 81 ? 4.564 -0.671 -8.433 1.00 86.62 81 PRO A O 1
ATOM 632 N N . GLN A 1 82 ? 6.707 -1.221 -8.044 1.00 88.56 82 GLN A N 1
ATOM 633 C CA . GLN A 1 82 ? 6.424 -2.392 -7.219 1.00 88.56 82 GLN A CA 1
ATOM 634 C C . GLN A 1 82 ? 6.352 -1.968 -5.758 1.00 88.56 82 GLN A C 1
ATOM 636 O O . GLN A 1 82 ? 7.374 -1.741 -5.108 1.00 88.56 82 GLN A O 1
ATOM 641 N N . LEU A 1 83 ? 5.132 -1.837 -5.249 1.00 89.38 83 LEU A N 1
ATOM 642 C CA . LEU A 1 83 ? 4.876 -1.383 -3.888 1.00 89.38 83 LEU A CA 1
ATOM 643 C C . LEU A 1 83 ? 4.724 -2.579 -2.953 1.00 89.38 83 LEU A C 1
ATOM 645 O O . LEU A 1 83 ? 3.855 -3.422 -3.157 1.00 89.38 83 LEU A O 1
ATOM 649 N N . ILE A 1 84 ? 5.539 -2.631 -1.905 1.00 88.31 84 ILE A N 1
ATOM 650 C CA . ILE A 1 84 ? 5.434 -3.641 -0.852 1.00 88.31 84 ILE A CA 1
ATOM 651 C C . ILE A 1 84 ? 5.184 -2.976 0.492 1.00 88.31 84 ILE A C 1
ATOM 653 O O . ILE A 1 84 ? 5.611 -1.849 0.742 1.00 88.31 84 ILE A O 1
ATOM 657 N N . GLN A 1 85 ? 4.553 -3.711 1.396 1.00 88.31 85 GLN A N 1
ATOM 658 C CA . GLN A 1 85 ? 4.519 -3.328 2.795 1.00 88.31 85 GLN A CA 1
ATOM 659 C C . GLN A 1 85 ? 5.693 -4.009 3.505 1.00 88.31 85 GLN A C 1
ATOM 661 O O . GLN A 1 85 ? 5.714 -5.233 3.611 1.00 88.31 85 GLN A O 1
ATOM 666 N N . ARG A 1 86 ? 6.692 -3.246 3.966 1.00 83.75 86 ARG A N 1
ATOM 667 C CA . ARG A 1 86 ? 7.757 -3.814 4.810 1.00 83.75 86 ARG A CA 1
ATOM 668 C C . ARG A 1 86 ? 7.237 -4.009 6.223 1.00 83.75 86 ARG A C 1
ATOM 670 O O . ARG A 1 86 ? 6.511 -3.155 6.731 1.00 83.75 86 ARG A O 1
ATOM 677 N N . ASP A 1 87 ? 7.578 -5.135 6.836 1.00 72.69 87 ASP A N 1
ATOM 678 C CA . ASP A 1 87 ? 7.472 -5.294 8.283 1.00 72.69 87 ASP A CA 1
ATOM 679 C C . ASP A 1 87 ? 8.567 -4.458 8.937 1.00 72.69 87 ASP A C 1
ATOM 681 O O . ASP A 1 87 ? 9.754 -4.701 8.714 1.00 72.69 87 ASP A O 1
ATOM 685 N N . ASP A 1 88 ? 8.156 -3.450 9.705 1.00 63.88 88 ASP A N 1
ATOM 686 C CA . ASP A 1 88 ? 9.057 -2.767 10.623 1.00 63.88 88 ASP A CA 1
ATOM 687 C C . ASP A 1 88 ? 9.388 -3.774 11.730 1.00 63.88 88 ASP A C 1
ATOM 689 O O . ASP A 1 88 ? 8.496 -4.246 12.441 1.00 63.88 88 ASP A O 1
ATOM 693 N N . LYS A 1 89 ? 10.654 -4.191 11.778 1.00 53.03 89 LYS A N 1
ATOM 694 C CA . LYS A 1 89 ? 11.177 -5.142 12.760 1.00 53.03 89 LYS A CA 1
ATOM 695 C C . LYS A 1 89 ? 11.655 -4.417 14.012 1.00 53.03 89 LYS A C 1
ATOM 697 O O . LYS A 1 89 ? 12.284 -3.349 13.846 1.00 53.03 89 LYS A O 1
#

Organism: NCBI:txid169430

Foldseek 3Di:
DDDDDDDDDDYDDPDPPDPPPVCVVPPPPPQQWDADPPPRDIDGCVRWPWDADPVGIWTQDPVPRDIADWDFPAADPVRHTDTHRDPPD

Radius of gyration: 26.77 Å; chains: 1; bounding box: 44×72×65 Å